Protein AF-E4UBI8-F1 (afdb_monomer_lite)

Organism: Liberibacter solanacearum (strain CLso-ZC1) (NCBI:txid658172)

Sequence (120 aa):
MTARFNYGNTYSEARASFTPFIVSNKHLFVRNLDDAWWRRYIVIPFDKPIANRDATFAQKLETEYALEAKKWFLEGIKAYIRNGRNLDIDVPEVCINAKEEERRGTDTYQAWIDDCCEGW

Foldseek 3Di:
DWDDDPPDPDIDDDDDDDDDDDDDPDDDDDPPDDVVNLVNDWDDDPPDDPPDDDPCVVVCCVPPCVVVVVVVVVVVVVVCVVVVVDPPPDRDPVRVVVSVVSVCVPPPPNVVCVVPPPPD

Radius of gyration: 20.46 Å; chains: 1; bounding box: 40×44×55 Å

pLDDT: mean 83.85, std 10.31, range [39.59, 95.12]

Structure (mmCIF, N/CA/C/O backbone):
data_AF-E4UBI8-F1
#
_entry.id   AF-E4UBI8-F1
#
loop_
_atom_site.group_PDB
_atom_site.id
_atom_site.type_symbol
_atom_site.label_atom_id
_atom_site.label_alt_id
_atom_site.label_comp_id
_atom_site.label_asym_id
_atom_site.label_entity_id
_atom_site.label_seq_id
_atom_site.pdbx_PDB_ins_code
_atom_site.Cartn_x
_atom_site.Cartn_y
_atom_site.Cartn_z
_atom_site.occupancy
_atom_site.B_iso_or_equiv
_atom_site.auth_seq_id
_atom_site.auth_comp_id
_atom_site.auth_asym_id
_atom_site.auth_atom_id
_atom_site.pdbx_PDB_model_num
ATOM 1 N N . MET A 1 1 ? 14.524 13.740 7.085 1.00 70.00 1 MET A N 1
ATOM 2 C CA . MET A 1 1 ? 13.516 14.611 6.455 1.00 70.00 1 MET A CA 1
ATOM 3 C C . MET A 1 1 ? 13.512 15.910 7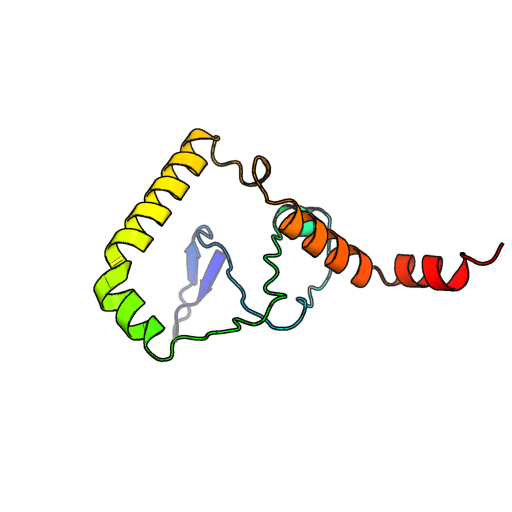.222 1.00 70.00 1 MET A C 1
ATOM 5 O O . MET A 1 1 ? 13.394 15.870 8.442 1.00 70.00 1 MET A O 1
ATOM 9 N N . THR A 1 2 ? 13.691 17.021 6.522 1.00 78.00 2 THR A N 1
ATOM 10 C CA . THR A 1 2 ? 13.714 18.349 7.134 1.00 78.00 2 THR A CA 1
ATOM 11 C C . THR A 1 2 ? 12.373 19.002 6.856 1.00 78.00 2 THR A C 1
ATOM 13 O O . THR A 1 2 ? 11.991 19.157 5.698 1.00 78.00 2 THR A O 1
ATOM 16 N N . ALA A 1 3 ? 11.634 19.330 7.909 1.00 79.12 3 ALA A N 1
ATOM 17 C CA . ALA A 1 3 ? 10.348 20.001 7.804 1.00 79.12 3 ALA A CA 1
ATOM 18 C C . ALA A 1 3 ? 10.454 21.398 8.414 1.00 79.12 3 ALA A C 1
ATOM 20 O O . ALA A 1 3 ? 10.977 21.567 9.518 1.00 79.12 3 ALA A O 1
ATOM 21 N N . ARG A 1 4 ? 9.949 22.401 7.693 1.00 78.12 4 ARG A N 1
ATOM 22 C CA . ARG A 1 4 ? 9.808 23.761 8.215 1.00 78.12 4 ARG A CA 1
ATOM 23 C C . ARG A 1 4 ? 8.470 23.874 8.931 1.00 78.12 4 ARG A C 1
ATOM 25 O O . ARG A 1 4 ? 7.447 23.492 8.367 1.00 78.12 4 ARG A O 1
ATOM 32 N N . PHE A 1 5 ? 8.471 24.414 10.144 1.00 78.56 5 PHE A N 1
ATOM 33 C CA . PHE A 1 5 ? 7.216 24.707 10.829 1.00 78.56 5 PHE A CA 1
ATOM 34 C C . PHE A 1 5 ? 6.456 25.828 10.114 1.00 78.56 5 PHE A C 1
ATOM 36 O O . PHE A 1 5 ? 7.054 26.771 9.585 1.00 78.56 5 PHE A O 1
ATOM 43 N N . ASN A 1 6 ? 5.125 25.736 10.117 1.00 70.94 6 ASN A N 1
ATOM 44 C CA . ASN A 1 6 ? 4.283 26.809 9.600 1.00 70.94 6 ASN A CA 1
ATOM 45 C C . ASN A 1 6 ? 4.602 28.116 10.345 1.00 70.94 6 ASN A C 1
ATOM 47 O O . ASN A 1 6 ? 4.685 28.133 11.569 1.00 70.94 6 ASN A O 1
ATOM 51 N N . TYR A 1 7 ? 4.787 29.199 9.585 1.00 74.06 7 TYR A N 1
ATOM 52 C CA . TYR A 1 7 ? 5.054 30.558 10.082 1.00 74.06 7 TYR A CA 1
ATOM 53 C C . TYR A 1 7 ? 6.339 30.750 10.917 1.00 74.06 7 TYR A C 1
ATOM 55 O O . TYR A 1 7 ? 6.455 31.743 11.629 1.00 74.06 7 TYR A O 1
ATOM 63 N N . GLY A 1 8 ? 7.335 29.863 10.791 1.00 74.88 8 GLY A N 1
ATOM 64 C CA . GLY A 1 8 ? 8.637 30.005 11.455 1.00 74.88 8 GLY A CA 1
ATOM 65 C C . GLY A 1 8 ? 9.846 29.827 10.527 1.00 74.88 8 GLY A C 1
ATOM 66 O O . GLY A 1 8 ? 9.740 29.301 9.416 1.00 74.88 8 GLY A O 1
ATOM 67 N N . ASN A 1 9 ? 11.017 30.239 11.022 1.00 75.94 9 ASN A N 1
ATOM 68 C CA . ASN A 1 9 ? 12.333 29.903 10.449 1.00 75.94 9 ASN A CA 1
ATOM 69 C C . ASN A 1 9 ? 12.984 28.701 11.155 1.00 75.94 9 ASN A C 1
ATOM 71 O O . ASN A 1 9 ? 14.154 28.400 10.934 1.00 75.94 9 ASN A O 1
ATOM 75 N N . THR A 1 10 ? 12.228 28.017 12.011 1.00 79.00 10 THR A N 1
ATOM 76 C CA . THR A 1 10 ? 12.673 26.818 12.715 1.00 79.00 10 THR A CA 1
ATOM 77 C C . THR A 1 10 ? 12.439 25.592 11.842 1.00 79.00 10 THR A C 1
ATOM 79 O O . THR A 1 10 ? 11.341 25.377 11.316 1.00 79.00 10 THR A O 1
ATOM 82 N N . TYR A 1 11 ? 13.479 24.777 11.721 1.00 81.81 11 TYR A N 1
ATOM 83 C CA . TYR A 1 11 ? 13.453 23.508 11.013 1.00 81.81 11 TYR A CA 1
ATOM 84 C C . TYR A 1 11 ? 13.514 22.372 12.028 1.00 81.81 11 TYR A C 1
ATOM 86 O O . TYR A 1 11 ? 14.229 22.457 13.024 1.00 81.81 11 TYR A O 1
ATOM 94 N N . SER A 1 12 ? 12.750 21.317 11.774 1.00 80.56 12 SER A N 1
ATOM 95 C CA . SER A 1 12 ? 12.873 20.054 12.493 1.00 80.56 12 SER A CA 1
ATOM 96 C C . SER A 1 12 ? 13.470 19.010 11.566 1.00 80.56 12 SER A C 1
ATOM 98 O O . SER A 1 12 ? 13.070 18.886 10.405 1.00 80.56 12 SER A O 1
ATOM 100 N N . GLU A 1 13 ? 14.432 18.261 12.087 1.00 83.12 13 GLU A N 1
ATOM 101 C CA . GLU A 1 13 ? 14.963 17.083 11.422 1.00 83.12 13 GLU A CA 1
ATOM 102 C C . GLU A 1 13 ? 14.369 15.842 12.073 1.00 83.12 13 GLU A C 1
ATOM 104 O O . GLU A 1 13 ? 14.513 15.610 13.271 1.00 83.12 13 GLU A O 1
ATOM 109 N N . ALA A 1 14 ? 13.682 15.040 11.267 1.00 82.12 14 ALA A N 1
ATOM 110 C CA . ALA A 1 14 ? 13.106 13.780 11.700 1.00 82.12 14 ALA A CA 1
ATOM 111 C C . ALA A 1 14 ? 13.442 12.673 10.704 1.00 82.12 14 ALA A C 1
ATOM 113 O O . ALA A 1 14 ? 13.514 12.885 9.485 1.00 82.12 14 ALA A O 1
ATOM 114 N N . ARG A 1 15 ? 13.619 11.451 11.209 1.00 82.19 15 ARG A N 1
ATOM 115 C CA . ARG A 1 15 ? 13.654 10.266 10.351 1.00 82.19 15 ARG A CA 1
ATOM 116 C C . ARG A 1 15 ? 12.259 10.070 9.754 1.00 82.19 15 ARG A C 1
ATOM 118 O O . ARG A 1 15 ? 11.278 10.072 10.488 1.00 82.19 15 ARG A O 1
ATOM 125 N N . ALA A 1 16 ? 12.173 9.905 8.434 1.00 76.56 16 ALA A N 1
ATOM 126 C CA . ALA A 1 16 ? 10.902 9.587 7.791 1.00 76.56 16 ALA A CA 1
ATOM 127 C C . ALA A 1 16 ? 10.406 8.224 8.303 1.00 76.56 16 ALA A C 1
ATOM 129 O O . ALA A 1 16 ? 11.144 7.239 8.248 1.00 76.56 16 ALA A O 1
ATOM 130 N N . SER A 1 17 ? 9.184 8.193 8.830 1.00 83.69 17 SER A N 1
ATOM 131 C CA . SER A 1 17 ? 8.570 7.013 9.453 1.00 83.69 17 SER A CA 1
ATOM 132 C C . SER A 1 17 ? 7.196 6.672 8.866 1.00 83.69 17 SER A C 1
ATOM 134 O O . SER A 1 17 ? 6.422 5.955 9.492 1.00 83.69 17 SER A O 1
ATOM 136 N N . PHE A 1 18 ? 6.881 7.182 7.674 1.00 84.44 18 PHE A N 1
ATOM 137 C CA . PHE A 1 18 ? 5.603 6.946 7.005 1.00 84.44 18 PHE A CA 1
ATOM 138 C C . PHE A 1 18 ? 5.758 6.032 5.791 1.00 84.44 18 PHE A C 1
ATOM 140 O O . PHE A 1 18 ? 6.805 6.002 5.143 1.00 84.44 18 PHE A O 1
ATOM 147 N N . THR A 1 19 ? 4.665 5.352 5.459 1.00 87.19 19 THR A N 1
ATOM 148 C CA . THR A 1 19 ? 4.489 4.625 4.202 1.00 87.19 19 THR A CA 1
ATOM 149 C C . THR A 1 19 ? 3.469 5.392 3.361 1.00 87.19 19 THR A C 1
ATOM 151 O O . THR A 1 19 ? 2.328 5.529 3.806 1.00 87.19 19 THR A O 1
ATOM 154 N N . PRO A 1 20 ? 3.841 5.933 2.187 1.00 90.06 20 PRO A N 1
ATOM 155 C CA . PRO A 1 20 ? 2.880 6.566 1.290 1.00 90.06 20 PRO A CA 1
ATOM 156 C C . PRO A 1 20 ? 1.793 5.574 0.862 1.00 90.06 20 PRO A C 1
ATOM 158 O O . PRO A 1 20 ? 2.106 4.473 0.414 1.00 90.06 20 PRO A O 1
ATOM 161 N N . PHE A 1 21 ? 0.528 5.979 0.964 1.00 92.12 21 PHE A N 1
ATOM 162 C CA . PHE A 1 21 ? -0.613 5.242 0.425 1.00 92.12 21 PHE A CA 1
ATOM 163 C C . PHE A 1 21 ? -1.372 6.163 -0.525 1.00 92.12 21 PHE A C 1
ATOM 165 O O . PHE A 1 21 ? -1.881 7.204 -0.108 1.00 92.12 21 PHE A O 1
ATOM 172 N N . ILE A 1 22 ? -1.385 5.815 -1.810 1.00 93.56 22 ILE A N 1
ATOM 173 C CA . ILE A 1 22 ? -1.952 6.650 -2.868 1.00 93.56 22 ILE A CA 1
ATOM 174 C C . ILE A 1 22 ? -3.077 5.868 -3.536 1.00 93.56 22 ILE A C 1
ATOM 176 O O . ILE A 1 22 ? -2.866 4.752 -4.000 1.00 93.56 22 ILE A O 1
ATOM 180 N N . VAL A 1 23 ? -4.264 6.469 -3.589 1.00 94.25 23 VAL A N 1
ATOM 181 C CA . VAL A 1 23 ? -5.431 5.919 -4.284 1.00 94.25 23 VAL A CA 1
ATOM 182 C C . VAL A 1 23 ? -5.667 6.761 -5.527 1.00 94.25 23 VAL A C 1
ATOM 184 O O . VAL A 1 23 ? -5.855 7.974 -5.429 1.00 94.25 23 VAL A O 1
ATOM 187 N N . SER A 1 24 ? -5.624 6.132 -6.696 1.00 91.44 24 SER A N 1
ATOM 188 C CA . SER A 1 24 ? -5.739 6.811 -7.984 1.00 91.44 24 SER A CA 1
ATOM 189 C C . SER A 1 24 ? -6.426 5.907 -9.002 1.00 91.44 24 SER A C 1
ATOM 191 O O . SER A 1 24 ? -6.258 4.693 -8.969 1.00 91.44 24 SER A O 1
ATOM 193 N N . ASN A 1 25 ? -7.156 6.518 -9.937 1.00 90.38 25 ASN A N 1
ATOM 194 C CA . ASN A 1 25 ? -7.718 5.837 -11.110 1.00 90.38 25 ASN A CA 1
ATOM 195 C C . ASN A 1 25 ? -6.733 5.803 -12.294 1.00 90.38 25 ASN A C 1
ATOM 197 O O . ASN A 1 25 ? -7.084 5.347 -13.378 1.00 90.38 25 ASN A O 1
ATOM 201 N N . LYS A 1 26 ? -5.538 6.378 -12.125 1.00 85.62 26 LYS A N 1
ATOM 202 C CA . LYS A 1 26 ? -4.475 6.450 -13.132 1.00 85.62 26 LYS A CA 1
ATOM 203 C C . LYS A 1 26 ? -3.137 6.067 -12.509 1.00 85.62 26 LYS A C 1
ATOM 205 O O . LYS A 1 26 ? -2.917 6.352 -11.329 1.00 85.62 26 LYS A O 1
ATOM 210 N N . HIS A 1 27 ? -2.248 5.522 -13.331 1.00 85.19 27 HIS A N 1
ATOM 211 C CA . HIS A 1 27 ? -0.850 5.265 -12.984 1.00 85.19 27 HIS A CA 1
ATOM 212 C C . HIS A 1 27 ? -0.139 6.521 -12.474 1.00 85.19 27 HIS A C 1
ATOM 214 O O . HIS A 1 27 ? -0.508 7.655 -12.815 1.00 85.19 27 HIS A O 1
ATOM 220 N N . LEU A 1 28 ? 0.875 6.320 -11.633 1.00 86.62 28 LEU A N 1
ATOM 221 C CA . LEU A 1 28 ? 1.627 7.431 -11.064 1.00 86.62 28 LEU A CA 1
ATOM 222 C C . LEU A 1 28 ? 2.671 7.917 -12.059 1.00 86.62 28 LEU A C 1
ATOM 224 O O . LEU A 1 28 ? 3.535 7.170 -12.501 1.00 86.62 28 LEU A O 1
ATOM 228 N N . PHE A 1 29 ? 2.659 9.216 -12.346 1.00 83.56 29 PHE A N 1
ATOM 229 C CA . PHE A 1 29 ? 3.757 9.823 -13.082 1.00 83.56 29 PHE A CA 1
ATOM 230 C C . PHE A 1 29 ? 4.921 10.127 -12.134 1.00 83.56 29 PHE A C 1
ATOM 232 O O . PHE A 1 29 ? 4.857 11.061 -11.328 1.00 83.56 29 PHE A O 1
ATOM 239 N N . VAL A 1 30 ? 5.995 9.350 -12.246 1.00 84.12 30 VAL A N 1
ATOM 240 C CA . VAL A 1 30 ? 7.215 9.501 -11.447 1.00 84.12 30 VAL A CA 1
ATOM 241 C C . VAL A 1 30 ? 8.369 9.855 -12.374 1.00 84.12 30 VAL A C 1
ATOM 243 O O . VAL A 1 30 ? 8.584 9.218 -13.400 1.00 84.12 30 VAL A O 1
ATOM 246 N N . ARG A 1 31 ? 9.126 10.898 -12.023 1.00 79.81 31 ARG A N 1
ATOM 247 C CA . ARG A 1 31 ? 10.316 11.295 -12.787 1.00 79.81 31 ARG A CA 1
ATOM 248 C C . ARG A 1 31 ? 11.508 10.458 -12.336 1.00 79.81 31 ARG A C 1
ATOM 250 O O . ARG A 1 31 ? 11.681 10.280 -11.135 1.00 79.81 31 ARG A O 1
ATOM 257 N N . ASN A 1 32 ? 12.355 10.051 -13.283 1.00 81.50 32 ASN A N 1
ATOM 258 C CA . ASN A 1 32 ? 13.583 9.284 -13.033 1.00 81.50 32 ASN A CA 1
ATOM 259 C C . ASN A 1 32 ? 13.315 7.961 -12.299 1.00 81.50 32 ASN A C 1
ATOM 261 O O . ASN A 1 32 ? 13.814 7.735 -11.199 1.00 81.50 32 ASN A O 1
ATOM 265 N N . LEU A 1 33 ? 12.492 7.108 -12.906 1.00 85.44 33 LEU A N 1
ATOM 266 C CA . LEU A 1 33 ? 12.252 5.757 -12.412 1.00 85.44 33 LEU A CA 1
ATOM 267 C C . LEU A 1 33 ? 13.542 4.934 -12.473 1.00 85.44 33 LEU A C 1
ATOM 269 O O . LEU A 1 33 ? 14.176 4.843 -13.521 1.00 85.44 33 LEU A O 1
ATOM 273 N N . ASP A 1 34 ? 13.909 4.327 -11.350 1.00 88.19 34 ASP A N 1
ATOM 274 C CA . ASP A 1 34 ? 15.043 3.417 -11.222 1.00 88.19 34 ASP A CA 1
ATOM 275 C C . ASP A 1 34 ? 14.605 2.100 -10.559 1.00 88.19 34 ASP A C 1
ATOM 277 O O . ASP A 1 34 ? 13.482 1.958 -10.063 1.00 88.19 34 ASP A O 1
ATOM 281 N N . ASP A 1 35 ? 15.491 1.105 -10.526 1.00 88.44 35 ASP A N 1
ATOM 282 C CA . ASP A 1 35 ? 15.194 -0.167 -9.855 1.00 88.44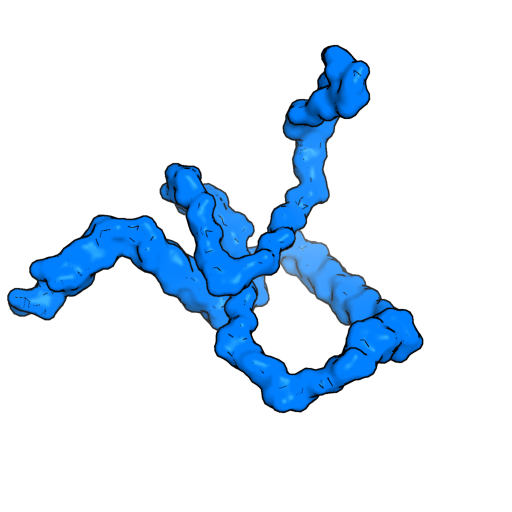 35 ASP A CA 1
ATOM 283 C C . ASP A 1 35 ? 14.916 0.021 -8.354 1.00 88.44 35 ASP A C 1
ATOM 285 O O . ASP A 1 35 ? 14.167 -0.745 -7.743 1.00 88.44 35 ASP A O 1
ATOM 289 N N . ALA A 1 36 ? 15.493 1.056 -7.735 1.00 88.94 36 ALA A N 1
ATOM 290 C CA . ALA A 1 36 ? 15.281 1.351 -6.325 1.00 88.94 36 ALA A CA 1
ATOM 291 C C . ALA A 1 36 ? 13.842 1.813 -6.034 1.00 88.94 36 ALA A C 1
ATOM 293 O O . ALA A 1 36 ? 13.326 1.499 -4.955 1.00 88.94 36 ALA A O 1
ATOM 294 N N . TRP A 1 37 ? 13.205 2.514 -6.976 1.00 89.94 37 TRP A N 1
ATOM 295 C CA . TRP A 1 37 ? 11.785 2.846 -6.965 1.00 89.94 37 TRP A CA 1
ATOM 296 C C . TRP A 1 37 ? 10.927 1.590 -7.118 1.00 89.94 37 TRP A C 1
ATOM 298 O O . TRP A 1 37 ? 10.103 1.301 -6.246 1.00 89.94 37 TRP A O 1
ATOM 308 N N . TRP A 1 38 ? 11.169 0.795 -8.165 1.00 89.69 38 TRP A N 1
ATOM 309 C CA . TRP A 1 38 ? 10.372 -0.402 -8.472 1.00 89.69 38 TRP A CA 1
ATOM 310 C C . TRP A 1 38 ? 10.403 -1.463 -7.370 1.00 89.69 38 TRP A C 1
ATOM 312 O O . TRP A 1 38 ? 9.425 -2.181 -7.170 1.00 89.69 38 TRP A O 1
ATOM 322 N N . ARG A 1 39 ? 11.493 -1.531 -6.599 1.00 88.00 39 ARG A N 1
ATOM 323 C CA . ARG A 1 39 ? 11.597 -2.405 -5.421 1.00 88.00 39 ARG A CA 1
ATOM 324 C C . ARG A 1 39 ? 10.666 -2.033 -4.266 1.00 88.00 39 ARG A C 1
ATOM 326 O O . ARG A 1 39 ? 10.438 -2.865 -3.401 1.00 88.00 39 ARG A O 1
ATOM 333 N N . ARG A 1 40 ? 10.190 -0.788 -4.187 1.00 87.69 40 ARG A N 1
ATOM 334 C CA . ARG A 1 40 ? 9.353 -0.294 -3.071 1.00 87.69 40 ARG A CA 1
ATOM 335 C C . ARG A 1 40 ? 7.921 -0.001 -3.496 1.00 87.69 40 ARG A C 1
ATOM 337 O O . ARG A 1 40 ? 7.083 0.297 -2.648 1.00 87.69 40 ARG A O 1
ATOM 344 N N . TYR A 1 41 ? 7.664 -0.031 -4.797 1.00 90.69 41 TYR A N 1
ATOM 345 C CA . TYR A 1 41 ? 6.375 0.286 -5.373 1.00 90.69 41 TYR A CA 1
ATOM 346 C C . TYR A 1 41 ? 5.503 -0.971 -5.443 1.00 90.69 41 TYR A C 1
ATOM 348 O O . TYR A 1 41 ? 5.873 -1.957 -6.076 1.00 90.69 41 TYR A O 1
ATOM 356 N N . ILE A 1 42 ? 4.352 -0.936 -4.769 1.00 91.31 42 ILE A N 1
ATOM 357 C CA . ILE A 1 42 ? 3.355 -2.011 -4.772 1.00 91.31 42 ILE A CA 1
ATOM 358 C C . ILE A 1 42 ? 2.084 -1.461 -5.414 1.00 91.31 42 ILE A C 1
ATOM 360 O O . ILE A 1 42 ? 1.547 -0.451 -4.955 1.00 91.31 42 ILE A O 1
ATOM 364 N N . VAL A 1 43 ? 1.593 -2.151 -6.441 1.00 93.12 43 VAL A N 1
ATOM 365 C CA . VAL A 1 43 ? 0.329 -1.835 -7.113 1.00 93.12 43 VAL A CA 1
ATOM 366 C C . VAL A 1 43 ? -0.735 -2.808 -6.626 1.00 93.12 43 VAL A C 1
ATOM 368 O O . VAL A 1 43 ? -0.551 -4.017 -6.716 1.00 93.12 43 VAL A O 1
ATOM 371 N N . ILE A 1 44 ? -1.845 -2.288 -6.100 1.00 93.62 44 ILE A N 1
ATOM 372 C CA . ILE A 1 44 ? -3.012 -3.091 -5.716 1.00 93.62 44 ILE A CA 1
ATOM 373 C C . ILE A 1 44 ? -4.135 -2.744 -6.697 1.00 93.62 44 ILE A C 1
ATOM 375 O O . ILE A 1 44 ? -4.761 -1.692 -6.538 1.00 93.62 44 ILE A O 1
ATOM 379 N N . PRO A 1 45 ? -4.371 -3.568 -7.732 1.00 93.75 45 PRO A N 1
ATOM 380 C CA . PRO A 1 45 ? -5.377 -3.260 -8.736 1.00 93.75 45 PRO A CA 1
ATOM 381 C C . PRO A 1 45 ? -6.791 -3.464 -8.178 1.00 93.75 45 PRO A C 1
ATOM 383 O O . PRO A 1 45 ? -7.112 -4.499 -7.596 1.00 93.75 45 PRO A O 1
ATOM 386 N N . PHE A 1 46 ? -7.648 -2.467 -8.395 1.00 92.38 46 PHE A N 1
ATOM 387 C CA . PHE A 1 46 ? -9.095 -2.541 -8.184 1.00 92.38 46 PHE A CA 1
ATOM 388 C C . PHE A 1 46 ? -9.790 -2.442 -9.548 1.00 92.38 46 PHE A C 1
ATOM 390 O O . PHE A 1 46 ? -10.394 -1.429 -9.890 1.00 92.38 46 PHE A O 1
ATOM 397 N N . ASP A 1 47 ? -9.640 -3.491 -10.354 1.00 88.50 47 ASP A N 1
ATOM 398 C CA . ASP A 1 47 ? -10.076 -3.580 -11.755 1.00 88.50 47 ASP A CA 1
ATOM 399 C C . ASP A 1 47 ? -11.553 -3.982 -11.924 1.00 88.50 47 ASP A C 1
ATOM 401 O O . ASP A 1 47 ? -12.137 -3.812 -12.996 1.00 88.50 47 ASP A O 1
ATOM 405 N N . LYS A 1 48 ? -12.184 -4.496 -10.862 1.00 87.88 48 LYS A N 1
ATOM 406 C CA . LYS A 1 48 ? -13.575 -4.961 -10.885 1.00 87.88 48 LYS A CA 1
ATOM 407 C C . LYS A 1 48 ? -14.516 -3.997 -10.166 1.00 87.88 48 LYS A C 1
ATOM 409 O O . LYS A 1 48 ? -14.290 -3.679 -8.995 1.00 87.88 48 LYS A O 1
ATOM 414 N N . PRO A 1 49 ? -15.626 -3.583 -10.806 1.00 86.44 49 PRO A N 1
ATOM 415 C CA . PRO A 1 49 ? -16.656 -2.823 -10.121 1.00 86.44 49 PRO A CA 1
ATOM 416 C C . PRO A 1 49 ? -17.340 -3.687 -9.057 1.00 86.44 49 PRO A C 1
ATOM 418 O O . PRO A 1 49 ? -17.574 -4.884 -9.239 1.00 86.44 49 PRO A O 1
ATOM 421 N N . ILE A 1 50 ? -17.721 -3.059 -7.946 1.00 88.12 50 ILE A N 1
ATOM 422 C CA . ILE A 1 50 ? -18.519 -3.711 -6.907 1.00 88.12 50 ILE A CA 1
ATOM 423 C C . ILE A 1 50 ? -19.964 -3.798 -7.412 1.00 88.12 50 ILE A C 1
ATOM 425 O O . ILE A 1 50 ? -20.684 -2.801 -7.397 1.00 88.12 50 ILE A O 1
ATOM 429 N N . ALA A 1 51 ? -20.377 -4.985 -7.863 1.00 86.75 51 ALA A N 1
ATOM 430 C CA . ALA A 1 51 ? -21.679 -5.207 -8.502 1.00 86.75 51 ALA A CA 1
ATOM 431 C C . ALA A 1 51 ? -22.881 -4.860 -7.599 1.00 86.75 51 ALA A C 1
ATOM 433 O O . ALA A 1 51 ? -23.859 -4.293 -8.075 1.00 86.75 51 ALA A O 1
ATOM 434 N N . ASN A 1 52 ? -22.791 -5.146 -6.295 1.00 87.94 52 ASN A N 1
ATOM 435 C CA . ASN A 1 52 ? -23.853 -4.903 -5.312 1.00 87.94 52 ASN A CA 1
ATOM 436 C C . ASN A 1 52 ? -23.344 -3.982 -4.202 1.00 87.94 52 ASN A C 1
ATOM 438 O O . ASN A 1 52 ? -23.056 -4.417 -3.086 1.00 87.94 52 ASN A O 1
ATOM 442 N N . ARG A 1 53 ? -23.155 -2.704 -4.530 1.00 87.69 53 ARG A N 1
ATOM 443 C CA . ARG A 1 53 ? -22.637 -1.725 -3.575 1.00 87.69 53 ARG A CA 1
ATOM 444 C C . ARG A 1 53 ? -23.690 -1.409 -2.509 1.00 87.69 53 ARG A C 1
ATOM 446 O O . ARG A 1 53 ? -24.703 -0.779 -2.795 1.00 87.69 53 ARG A O 1
ATOM 453 N N . ASP A 1 54 ? -23.420 -1.812 -1.272 1.00 90.00 54 ASP A N 1
ATOM 454 C CA . ASP A 1 54 ? -24.243 -1.459 -0.116 1.00 90.00 54 ASP A CA 1
ATOM 455 C C . ASP A 1 54 ? -24.047 0.027 0.237 1.00 90.00 54 ASP A C 1
ATOM 457 O O . ASP A 1 54 ? -22.959 0.455 0.631 1.00 90.00 54 ASP A O 1
ATOM 461 N N . ALA A 1 55 ? -25.109 0.825 0.093 1.00 92.56 55 ALA A N 1
ATOM 462 C CA . ALA A 1 55 ? -25.100 2.257 0.400 1.00 92.56 55 ALA A CA 1
ATOM 463 C C . ALA A 1 55 ? -24.842 2.549 1.892 1.00 92.56 55 ALA A C 1
ATOM 465 O O . ALA A 1 55 ? -24.345 3.620 2.233 1.00 92.56 55 ALA A O 1
ATOM 466 N N . THR A 1 56 ? -25.140 1.588 2.771 1.00 93.56 56 THR A N 1
ATOM 467 C CA . THR A 1 56 ? -24.947 1.679 4.227 1.00 93.56 56 THR A CA 1
ATOM 468 C C . THR A 1 56 ? -23.602 1.130 4.696 1.00 93.56 56 THR A C 1
ATOM 470 O O . THR A 1 56 ? -23.295 1.201 5.884 1.00 93.56 56 THR A O 1
ATOM 473 N N . PHE A 1 57 ? -22.762 0.628 3.782 1.00 90.19 57 PHE A N 1
ATOM 474 C CA . PHE A 1 57 ? -21.505 -0.033 4.137 1.00 90.19 57 PHE A CA 1
ATOM 475 C C . PHE A 1 57 ? -20.582 0.841 4.988 1.00 90.19 57 PHE A C 1
ATOM 477 O O . PHE A 1 57 ? -19.977 0.337 5.924 1.00 90.19 57 PHE A O 1
ATOM 484 N N . ALA A 1 58 ? -20.502 2.147 4.712 1.00 88.75 58 ALA A N 1
ATOM 485 C CA . ALA A 1 58 ? -19.683 3.062 5.508 1.00 88.75 58 ALA A CA 1
ATOM 486 C C . ALA A 1 58 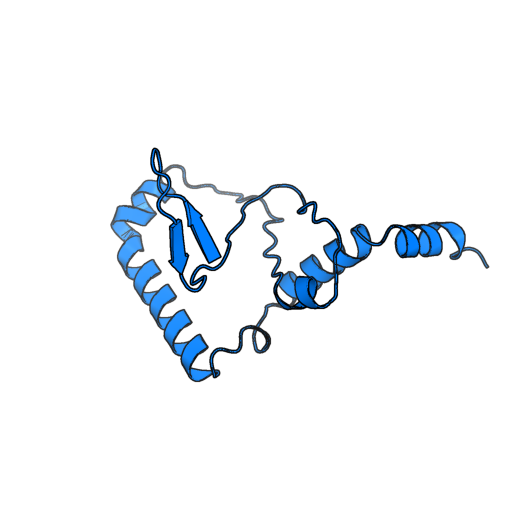? -20.119 3.086 6.985 1.00 88.75 58 ALA A C 1
ATOM 488 O O . ALA A 1 58 ? -19.288 2.960 7.878 1.00 88.75 58 ALA A O 1
ATOM 489 N N . GLN A 1 59 ? -21.428 3.148 7.239 1.00 93.12 59 GLN A N 1
ATOM 490 C CA . GLN A 1 59 ? -21.977 3.115 8.593 1.00 93.12 59 GLN A CA 1
ATOM 491 C C . GLN A 1 59 ? -21.752 1.752 9.260 1.00 93.12 59 GLN A C 1
ATOM 493 O O . GLN A 1 59 ? -21.344 1.689 10.421 1.00 93.12 59 GLN A O 1
ATOM 498 N N . LYS A 1 60 ? -21.974 0.652 8.529 1.00 92.00 60 LYS A N 1
ATOM 499 C CA . LYS A 1 60 ? -21.713 -0.708 9.030 1.00 92.00 60 LYS A CA 1
ATOM 500 C C . LYS A 1 60 ? -20.236 -0.926 9.345 1.00 92.00 60 LYS A C 1
ATOM 502 O O . LYS A 1 60 ? -19.903 -1.575 10.329 1.00 92.00 60 LYS A O 1
ATOM 507 N N . LEU A 1 61 ? -19.336 -0.354 8.547 1.00 88.56 61 LEU A N 1
ATOM 508 C CA . LEU A 1 61 ? -17.898 -0.448 8.776 1.00 88.56 61 LEU A CA 1
ATOM 509 C C . LEU A 1 61 ? -17.504 0.163 10.125 1.00 88.56 61 LEU A C 1
ATOM 511 O O . LEU A 1 61 ? -16.657 -0.392 10.817 1.00 88.56 61 LEU A O 1
ATOM 515 N N . GLU A 1 62 ? -18.136 1.269 10.515 1.00 89.50 62 GLU A N 1
ATOM 516 C CA . GLU A 1 62 ? -17.871 1.948 11.787 1.00 89.50 62 GLU A CA 1
ATOM 517 C C . GLU A 1 62 ? -18.539 1.271 12.988 1.00 89.50 62 GLU A C 1
ATOM 519 O O . GLU A 1 62 ? -17.963 1.236 14.076 1.00 89.50 62 GLU A O 1
ATOM 524 N N . THR A 1 63 ? -19.746 0.740 12.799 1.00 91.50 63 THR A N 1
ATOM 525 C CA . THR A 1 63 ? -20.596 0.255 13.898 1.00 91.50 63 THR A CA 1
ATOM 526 C C . THR A 1 63 ? -20.498 -1.249 14.126 1.00 91.50 63 THR A C 1
ATOM 528 O O . THR A 1 63 ? -20.474 -1.689 15.273 1.00 91.50 63 THR A O 1
ATOM 531 N N . GLU A 1 64 ? -20.413 -2.029 13.052 1.00 91.81 64 GLU A N 1
ATOM 532 C CA . GLU A 1 64 ? -20.503 -3.491 13.083 1.00 91.81 64 GLU A CA 1
ATOM 533 C C . GLU A 1 64 ? -19.157 -4.164 12.828 1.00 91.81 64 GLU A C 1
ATOM 535 O O . GLU A 1 64 ? -18.871 -5.172 13.458 1.00 91.81 64 GLU A O 1
ATOM 540 N N . TYR A 1 65 ? -18.335 -3.620 11.923 1.00 91.88 65 TYR A N 1
ATOM 541 C CA . TYR A 1 65 ? -17.109 -4.291 11.464 1.00 91.88 65 TYR A CA 1
ATOM 542 C C . TYR A 1 65 ? -15.812 -3.661 11.971 1.00 91.88 65 TYR A C 1
ATOM 544 O O . TYR A 1 65 ? -14.726 -4.178 11.697 1.00 91.88 65 TYR A O 1
ATOM 552 N N . ALA A 1 66 ? -15.877 -2.538 12.690 1.00 91.62 66 ALA A N 1
ATOM 553 C CA . ALA A 1 66 ? -14.683 -1.798 13.088 1.00 91.62 66 ALA A CA 1
ATOM 554 C C . ALA A 1 66 ? -13.748 -2.641 13.966 1.00 91.62 66 ALA A C 1
ATOM 556 O O . ALA A 1 66 ? -12.523 -2.524 13.870 1.00 91.62 66 ALA A O 1
ATOM 557 N N . LEU A 1 67 ? -14.307 -3.489 14.833 1.00 92.19 67 LEU A N 1
ATOM 558 C CA . LEU A 1 67 ? -13.525 -4.352 15.712 1.00 92.19 67 LEU A CA 1
ATOM 559 C C . LEU A 1 67 ? -12.883 -5.508 14.933 1.00 92.19 67 LEU A C 1
ATOM 561 O O . LEU A 1 67 ? -11.712 -5.822 15.138 1.00 92.19 67 LEU A O 1
ATOM 565 N N . GLU A 1 68 ? -13.630 -6.117 14.025 1.00 92.69 68 GLU A N 1
ATOM 566 C CA . GLU A 1 68 ? -13.243 -7.240 13.176 1.00 92.69 68 GLU A CA 1
ATOM 567 C C . GLU A 1 68 ? -12.139 -6.813 12.209 1.00 92.69 68 GLU A C 1
ATOM 569 O O . GLU A 1 68 ? -11.105 -7.476 12.127 1.00 92.69 68 GLU A O 1
ATOM 574 N N . ALA A 1 69 ? -12.301 -5.657 11.561 1.00 91.00 69 ALA A N 1
ATOM 575 C CA . ALA A 1 69 ? -11.292 -5.063 10.692 1.00 91.00 69 ALA A CA 1
ATOM 576 C C . ALA A 1 69 ? -9.986 -4.789 11.454 1.00 91.00 69 ALA A C 1
ATOM 578 O O . ALA A 1 69 ? -8.901 -5.117 10.971 1.00 91.00 69 ALA A O 1
ATOM 579 N N . LYS A 1 70 ? -10.072 -4.259 12.685 1.00 91.69 70 LYS A N 1
ATOM 580 C CA . LYS A 1 70 ? -8.897 -4.051 13.551 1.00 91.69 70 LYS A CA 1
ATOM 581 C C . LYS A 1 70 ? -8.221 -5.366 13.931 1.00 91.69 70 LYS A C 1
ATOM 583 O O . LYS A 1 70 ? -6.997 -5.446 13.879 1.00 91.69 70 LYS A O 1
ATOM 588 N N . LYS A 1 71 ? -8.988 -6.396 14.303 1.00 95.12 71 LYS A N 1
ATOM 589 C CA . LYS A 1 71 ? -8.446 -7.730 14.617 1.00 95.12 71 LYS A CA 1
ATOM 590 C C . LYS A 1 71 ? -7.709 -8.311 13.415 1.00 95.12 71 LYS A C 1
ATOM 592 O O . LYS A 1 71 ? -6.565 -8.725 13.555 1.00 95.12 71 LYS A O 1
ATOM 597 N N . TRP A 1 72 ? -8.333 -8.275 12.240 1.00 93.69 72 TRP A N 1
ATOM 598 C CA . TRP A 1 72 ? -7.724 -8.748 11.001 1.00 93.69 72 TRP A CA 1
ATOM 599 C C . TRP A 1 72 ? -6.422 -8.001 10.681 1.00 93.69 72 TRP A C 1
ATOM 601 O O . TRP A 1 72 ? -5.398 -8.625 10.406 1.00 93.69 72 TRP A O 1
ATOM 611 N N . PHE A 1 73 ? -6.418 -6.673 10.826 1.00 92.75 73 PHE A N 1
ATOM 612 C CA . PHE A 1 73 ? -5.218 -5.857 10.638 1.00 92.75 73 PHE A CA 1
ATOM 613 C C . PHE A 1 73 ? -4.088 -6.227 11.616 1.00 92.75 73 PHE A C 1
ATOM 615 O O . PHE A 1 73 ? -2.929 -6.343 11.217 1.00 92.75 73 PHE A O 1
ATOM 622 N N . LEU A 1 74 ? -4.413 -6.464 12.892 1.00 94.62 74 LEU A N 1
ATOM 623 C CA . LEU A 1 74 ? -3.439 -6.896 13.900 1.00 94.62 74 LEU A CA 1
ATOM 624 C C . LEU A 1 74 ? -2.850 -8.276 13.593 1.00 94.62 74 LEU A C 1
ATOM 626 O O . LEU A 1 74 ? -1.650 -8.475 13.789 1.00 94.62 74 LEU A O 1
ATOM 630 N N . GLU A 1 75 ? -3.654 -9.217 13.098 1.00 93.88 75 GLU A N 1
ATOM 631 C CA . GLU A 1 75 ? -3.146 -10.518 12.646 1.00 93.88 75 GLU A CA 1
ATOM 632 C C . GLU A 1 75 ? -2.184 -10.367 11.462 1.00 93.88 75 GLU A C 1
ATOM 634 O O . GLU A 1 75 ? -1.114 -10.981 11.459 1.00 93.88 75 GLU A O 1
ATOM 639 N N . GLY A 1 76 ? -2.491 -9.471 10.519 1.00 89.19 76 GLY A N 1
ATOM 640 C CA . GLY A 1 76 ? -1.577 -9.106 9.435 1.00 89.19 76 GLY A CA 1
ATOM 641 C C . GLY A 1 76 ? -0.237 -8.564 9.946 1.00 89.19 76 GLY A C 1
ATOM 642 O O . GLY A 1 76 ? 0.822 -9.013 9.509 1.00 89.19 76 GLY A O 1
ATOM 643 N N . ILE A 1 77 ? -0.256 -7.664 10.938 1.00 90.50 77 ILE A N 1
ATOM 644 C CA . ILE A 1 77 ? 0.973 -7.141 11.563 1.00 90.50 77 ILE A CA 1
ATOM 645 C C . ILE A 1 77 ? 1.794 -8.265 12.203 1.00 90.50 77 ILE A C 1
ATOM 647 O O . ILE A 1 77 ? 3.013 -8.316 12.027 1.00 90.50 77 ILE A O 1
ATOM 651 N N . LYS A 1 78 ? 1.153 -9.172 12.950 1.00 91.62 78 LYS A N 1
ATOM 652 C CA . LYS A 1 78 ? 1.848 -10.305 13.581 1.00 91.62 78 LYS A CA 1
ATOM 653 C C . LYS A 1 78 ? 2.520 -11.190 12.536 1.00 91.62 78 LYS A C 1
ATOM 655 O O . LYS A 1 78 ? 3.678 -11.562 12.721 1.00 91.62 78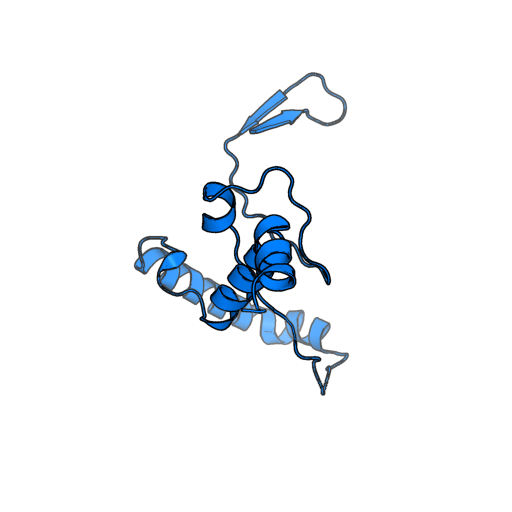 LYS A O 1
ATOM 660 N N . ALA A 1 79 ? 1.819 -11.499 11.444 1.00 88.50 79 ALA A N 1
ATOM 661 C CA . ALA A 1 79 ? 2.368 -12.274 10.336 1.00 88.50 79 ALA A CA 1
ATOM 662 C C . ALA A 1 79 ? 3.574 -11.566 9.701 1.00 88.50 79 ALA A C 1
ATOM 664 O O . ALA A 1 79 ? 4.639 -12.167 9.577 1.00 88.50 79 ALA A O 1
ATOM 665 N N . TYR A 1 80 ? 3.451 -10.269 9.414 1.00 86.44 80 TYR A N 1
ATOM 666 C CA . TYR A 1 80 ? 4.531 -9.459 8.852 1.00 86.44 80 TYR A CA 1
ATOM 667 C C . TYR A 1 80 ? 5.787 -9.433 9.736 1.00 86.44 80 TYR A C 1
ATOM 669 O O . TYR A 1 80 ? 6.908 -9.615 9.255 1.00 86.44 80 TYR A O 1
ATOM 677 N N . ILE A 1 81 ? 5.617 -9.241 11.049 1.00 89.56 81 ILE A N 1
ATOM 678 C CA . ILE A 1 81 ? 6.733 -9.253 12.006 1.00 89.56 81 ILE A CA 1
ATOM 679 C C . ILE A 1 81 ? 7.382 -10.639 12.060 1.00 89.56 81 ILE A C 1
ATOM 681 O O . ILE A 1 81 ? 8.611 -10.731 12.045 1.00 89.56 81 ILE A O 1
ATOM 685 N N . ARG A 1 82 ? 6.575 -11.707 12.107 1.00 89.56 82 ARG A N 1
ATOM 686 C CA . ARG A 1 82 ? 7.054 -13.096 12.147 1.00 89.56 82 ARG A CA 1
ATOM 687 C C . ARG A 1 82 ? 7.865 -13.460 10.903 1.00 89.56 82 ARG A C 1
ATOM 689 O O . ARG A 1 82 ? 8.874 -14.142 11.036 1.00 89.56 82 ARG A O 1
ATOM 696 N N . ASN A 1 83 ? 7.491 -12.935 9.739 1.00 85.31 83 ASN A N 1
ATOM 697 C CA . ASN A 1 83 ? 8.203 -13.134 8.472 1.00 85.31 83 ASN A CA 1
ATOM 698 C C . ASN A 1 83 ? 9.430 -12.203 8.323 1.00 85.31 83 ASN A C 1
ATOM 700 O O . ASN A 1 83 ? 9.924 -11.971 7.223 1.00 85.31 83 ASN A O 1
ATOM 704 N N . GLY A 1 84 ? 9.935 -11.635 9.426 1.00 84.88 84 GLY A N 1
ATOM 705 C CA . GLY A 1 84 ? 11.162 -10.835 9.434 1.00 84.88 84 GLY A CA 1
ATOM 706 C C . GLY A 1 84 ? 10.998 -9.405 8.920 1.00 84.88 84 GLY A C 1
ATOM 707 O O . GLY A 1 84 ? 12.001 -8.755 8.640 1.00 84.88 84 GLY A O 1
ATOM 708 N N . ARG A 1 85 ? 9.762 -8.887 8.837 1.00 81.56 85 ARG A N 1
ATOM 709 C CA . ARG A 1 85 ? 9.440 -7.577 8.236 1.00 81.56 85 ARG A CA 1
ATOM 710 C C . ARG A 1 85 ? 9.800 -7.499 6.750 1.00 81.56 85 ARG A C 1
ATOM 712 O O . ARG A 1 85 ? 10.180 -6.438 6.259 1.00 81.56 85 ARG A O 1
ATOM 719 N N . ASN A 1 86 ? 9.708 -8.624 6.050 1.00 76.44 86 ASN A N 1
ATOM 720 C CA . ASN A 1 86 ? 9.942 -8.674 4.619 1.00 76.44 86 ASN A CA 1
ATOM 721 C C . ASN A 1 86 ? 8.603 -8.672 3.872 1.00 76.44 86 ASN A C 1
ATOM 723 O O . ASN A 1 86 ? 7.855 -9.645 3.938 1.00 76.44 86 ASN A O 1
ATOM 727 N N . LEU A 1 87 ? 8.298 -7.563 3.193 1.00 67.56 87 LEU A N 1
ATOM 728 C CA . LEU A 1 87 ? 7.085 -7.428 2.380 1.00 67.56 87 LEU A CA 1
ATOM 729 C C . LEU A 1 87 ? 7.162 -8.238 1.078 1.00 67.56 87 LEU A C 1
ATOM 731 O O . LEU A 1 87 ? 6.117 -8.540 0.516 1.00 67.56 87 LEU A O 1
ATOM 735 N N . ASP A 1 88 ? 8.362 -8.620 0.631 1.00 68.00 88 ASP A N 1
ATOM 736 C CA . ASP A 1 88 ? 8.575 -9.261 -0.672 1.00 68.00 88 ASP A CA 1
ATOM 737 C C . ASP A 1 88 ? 8.237 -10.763 -0.674 1.00 68.00 88 ASP A C 1
ATOM 739 O O . ASP A 1 88 ? 8.169 -11.371 -1.737 1.00 68.00 88 ASP A O 1
ATOM 743 N N . ILE A 1 89 ? 8.035 -11.382 0.497 1.00 61.75 89 ILE A N 1
ATOM 744 C CA . ILE A 1 89 ? 7.874 -12.845 0.614 1.00 61.75 89 ILE A CA 1
ATOM 745 C C . ILE A 1 89 ? 6.466 -13.312 0.212 1.00 61.75 89 ILE A C 1
ATOM 747 O O . ILE A 1 89 ? 6.325 -14.435 -0.257 1.00 61.75 89 ILE A O 1
ATOM 751 N N . ASP A 1 90 ? 5.445 -12.455 0.327 1.00 75.50 90 ASP A N 1
ATOM 752 C CA . ASP A 1 90 ? 4.035 -12.860 0.197 1.00 75.50 90 ASP A CA 1
ATOM 753 C C . ASP A 1 90 ? 3.189 -11.876 -0.645 1.00 75.50 90 ASP A C 1
ATOM 755 O O . ASP A 1 90 ? 1.991 -11.704 -0.402 1.00 75.50 90 ASP A O 1
ATOM 759 N N . VAL A 1 91 ? 3.785 -11.180 -1.623 1.00 86.50 91 VAL A N 1
ATOM 760 C CA . VAL A 1 91 ? 3.019 -10.272 -2.500 1.00 86.50 91 VAL A CA 1
ATOM 761 C C . VAL A 1 91 ? 2.128 -11.093 -3.444 1.00 86.50 91 VAL A C 1
ATOM 763 O O . VAL A 1 91 ? 2.646 -11.946 -4.163 1.00 86.50 91 VAL A O 1
ATOM 766 N N . PRO A 1 92 ? 0.803 -10.844 -3.503 1.00 91.12 92 PRO A N 1
ATOM 767 C CA . PRO A 1 92 ? -0.075 -11.560 -4.423 1.00 91.12 92 PRO A CA 1
ATOM 768 C C . PRO A 1 92 ? 0.330 -11.378 -5.890 1.00 91.12 92 PRO A C 1
ATOM 770 O O . PRO A 1 92 ? 0.631 -10.266 -6.322 1.00 91.12 92 PRO A O 1
ATOM 773 N N . GLU A 1 93 ? 0.226 -12.451 -6.675 1.00 93.12 93 GLU A N 1
ATOM 774 C CA . GLU A 1 93 ? 0.574 -12.484 -8.106 1.00 93.12 93 GLU A CA 1
ATOM 775 C C . GLU A 1 93 ? -0.111 -11.371 -8.918 1.00 93.12 93 GLU A C 1
ATOM 777 O O . GLU A 1 93 ? 0.498 -10.736 -9.773 1.00 93.12 93 GLU A O 1
ATOM 782 N N . VAL A 1 94 ? -1.373 -11.063 -8.602 1.00 94.19 94 VAL A N 1
ATOM 783 C CA . VAL A 1 94 ? -2.125 -9.975 -9.251 1.00 94.19 94 VAL A CA 1
ATOM 784 C C . VAL A 1 94 ? -1.472 -8.601 -9.043 1.00 94.19 94 VAL A C 1
ATOM 786 O O . VAL A 1 94 ? -1.483 -7.770 -9.947 1.00 94.19 94 VAL A O 1
ATOM 789 N N . CYS A 1 95 ? -0.851 -8.369 -7.883 1.00 93.88 95 CYS A N 1
ATOM 790 C CA . CYS A 1 95 ? -0.131 -7.134 -7.581 1.00 93.88 95 CYS A CA 1
ATOM 791 C C . CYS A 1 95 ? 1.228 -7.087 -8.295 1.00 93.88 95 CYS A C 1
ATOM 793 O O . CYS A 1 95 ? 1.650 -6.023 -8.748 1.00 93.88 95 CYS A O 1
ATOM 795 N N . ILE A 1 96 ? 1.907 -8.235 -8.408 1.00 92.81 96 ILE A N 1
ATOM 796 C CA . ILE A 1 96 ? 3.163 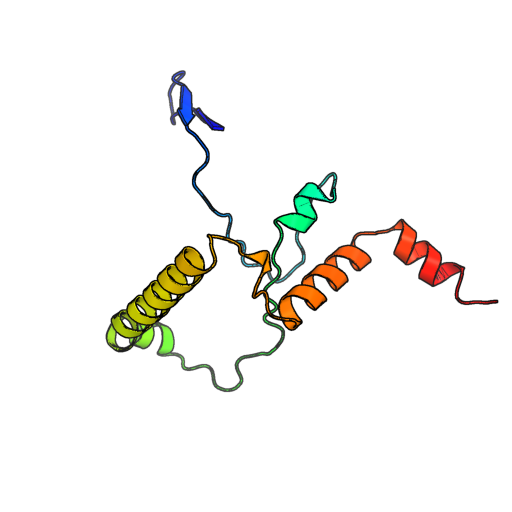-8.364 -9.163 1.00 92.81 96 ILE A CA 1
ATOM 797 C C . ILE A 1 96 ? 2.904 -8.037 -10.634 1.00 92.81 96 ILE A C 1
ATOM 799 O O . ILE A 1 96 ? 3.555 -7.154 -11.187 1.00 92.81 96 ILE A O 1
ATOM 803 N N . ASN A 1 97 ? 1.895 -8.668 -11.232 1.00 93.38 97 ASN A N 1
ATOM 804 C CA . ASN A 1 97 ? 1.536 -8.457 -12.631 1.00 93.38 97 ASN A CA 1
ATOM 805 C C . ASN A 1 97 ? 1.124 -7.011 -12.921 1.00 93.38 97 ASN A C 1
ATOM 807 O O . ASN A 1 97 ? 1.596 -6.440 -13.900 1.00 93.38 97 ASN A O 1
ATOM 811 N N . ALA A 1 98 ? 0.325 -6.391 -12.046 1.00 93.12 98 ALA A N 1
ATOM 812 C CA . ALA A 1 98 ? -0.065 -4.989 -12.200 1.00 93.12 98 ALA A CA 1
ATOM 813 C C . ALA A 1 98 ? 1.141 -4.033 -12.146 1.00 93.12 98 ALA A C 1
ATOM 815 O O . ALA A 1 98 ? 1.214 -3.071 -12.909 1.00 93.12 98 ALA A O 1
ATOM 816 N N . LYS A 1 99 ? 2.124 -4.312 -11.280 1.00 92.19 99 LYS A N 1
ATOM 817 C CA . LYS A 1 99 ? 3.376 -3.545 -11.228 1.00 92.19 99 LYS A CA 1
ATOM 818 C C . LYS A 1 99 ? 4.199 -3.713 -12.509 1.00 92.19 99 LYS A C 1
ATOM 820 O O . LYS A 1 99 ? 4.714 -2.724 -13.022 1.00 92.19 99 LYS A O 1
ATOM 825 N N . GLU A 1 100 ? 4.332 -4.936 -13.022 1.00 91.00 100 GLU A N 1
ATOM 826 C CA . GLU A 1 100 ? 5.086 -5.201 -14.258 1.00 91.00 100 GLU A CA 1
ATOM 827 C C . GLU A 1 100 ? 4.393 -4.636 -15.508 1.00 91.00 100 GLU A C 1
ATOM 829 O O . GLU A 1 100 ? 5.055 -4.222 -16.459 1.00 91.00 100 GLU A O 1
ATOM 834 N N . GLU A 1 101 ? 3.062 -4.577 -15.525 1.00 89.50 101 GLU A N 1
ATOM 835 C CA . GLU A 1 101 ? 2.299 -3.857 -16.547 1.00 89.50 101 GLU A CA 1
ATOM 836 C C . GLU A 1 101 ? 2.598 -2.352 -16.518 1.00 89.50 101 GLU A C 1
ATOM 838 O O . GLU A 1 101 ? 2.964 -1.785 -17.548 1.00 89.50 101 GLU A O 1
ATOM 843 N N . GLU A 1 102 ? 2.556 -1.715 -15.342 1.00 88.75 102 GLU A N 1
ATOM 844 C CA . GLU A 1 102 ? 2.889 -0.289 -15.204 1.00 88.75 102 GLU A CA 1
ATOM 845 C C . GLU A 1 102 ? 4.358 -0.001 -15.555 1.00 88.75 102 GLU A C 1
ATOM 847 O O . GLU A 1 102 ? 4.665 1.010 -16.195 1.00 88.75 102 GLU A O 1
ATOM 852 N N . ARG A 1 103 ? 5.275 -0.912 -15.202 1.00 88.31 103 ARG A N 1
ATOM 853 C CA . ARG A 1 103 ? 6.693 -0.812 -15.566 1.00 88.31 103 ARG A CA 1
ATOM 854 C C . ARG A 1 103 ? 6.894 -0.828 -17.077 1.00 88.31 103 ARG A C 1
ATOM 856 O O . ARG A 1 103 ? 7.574 0.058 -17.588 1.00 88.31 103 ARG A O 1
ATOM 863 N N . ARG A 1 104 ? 6.280 -1.784 -17.782 1.00 82.44 104 ARG A N 1
ATOM 864 C CA . ARG A 1 104 ? 6.337 -1.876 -19.252 1.00 82.44 104 ARG A CA 1
ATOM 865 C C . ARG A 1 104 ? 5.714 -0.657 -19.923 1.00 82.44 104 ARG A C 1
ATOM 867 O O . ARG A 1 104 ? 6.327 -0.080 -20.809 1.00 82.44 104 ARG A O 1
ATOM 874 N N . GLY A 1 105 ? 4.551 -0.210 -19.447 1.00 73.50 105 GLY A N 1
ATOM 875 C CA . GLY A 1 105 ? 3.869 0.966 -19.996 1.00 73.50 105 GLY A CA 1
ATOM 876 C C . GLY A 1 105 ? 4.630 2.285 -19.807 1.00 73.50 105 GLY A C 1
ATOM 877 O O . GLY A 1 105 ? 4.353 3.254 -20.511 1.00 73.50 105 GLY A O 1
ATOM 878 N N . THR A 1 106 ? 5.590 2.336 -18.878 1.00 68.75 106 THR A N 1
ATOM 879 C CA . THR A 1 106 ? 6.429 3.524 -18.652 1.00 68.75 106 THR A CA 1
ATOM 880 C C . THR A 1 106 ? 7.755 3.479 -19.422 1.00 68.75 106 THR A C 1
ATOM 882 O O . THR A 1 106 ? 8.441 4.498 -19.524 1.00 68.75 106 THR A O 1
ATOM 885 N N . ASP A 1 107 ? 8.122 2.328 -19.989 1.00 68.19 107 ASP A N 1
ATOM 886 C CA . ASP A 1 107 ? 9.312 2.185 -20.820 1.00 68.19 107 ASP A CA 1
ATOM 887 C C . ASP A 1 107 ? 8.993 2.551 -22.275 1.00 68.19 107 ASP A C 1
ATOM 889 O O . ASP A 1 107 ? 8.638 1.717 -23.107 1.00 68.19 107 ASP A O 1
ATOM 893 N N . THR A 1 108 ? 9.125 3.840 -22.589 1.00 62.06 108 THR A N 1
ATOM 894 C CA . THR A 1 108 ? 8.899 4.368 -23.940 1.00 62.06 108 THR A CA 1
ATOM 895 C C . THR A 1 108 ? 9.805 3.715 -24.992 1.00 62.06 108 THR A C 1
ATOM 897 O O . THR A 1 108 ? 9.449 3.702 -26.168 1.00 62.06 108 THR A O 1
ATOM 900 N N . TYR A 1 109 ? 10.972 3.187 -24.598 1.00 61.19 109 TYR A N 1
ATOM 901 C CA . TYR A 1 109 ? 11.881 2.504 -25.519 1.00 61.19 109 TYR A CA 1
ATOM 902 C C . TYR A 1 109 ? 11.422 1.077 -25.792 1.00 61.19 109 TYR A C 1
ATOM 904 O O . TYR A 1 109 ? 11.419 0.673 -26.950 1.00 61.19 109 TYR A O 1
ATOM 912 N N . GLN A 1 110 ? 10.996 0.336 -24.766 1.00 63.56 110 GLN A N 1
ATOM 913 C CA . GLN A 1 110 ? 10.453 -1.009 -24.957 1.00 63.56 110 GLN A CA 1
ATOM 914 C C . GLN A 1 110 ? 9.151 -0.976 -25.765 1.00 63.56 110 GLN A C 1
ATOM 916 O O . GLN A 1 110 ? 9.022 -1.740 -26.712 1.00 63.56 110 GLN A O 1
ATOM 921 N N . ALA A 1 111 ? 8.254 -0.024 -25.483 1.00 62.44 111 ALA A N 1
ATOM 922 C CA . ALA A 1 111 ? 7.048 0.187 -26.286 1.00 62.44 111 ALA A CA 1
ATOM 923 C C . ALA A 1 111 ? 7.376 0.468 -27.767 1.00 62.44 111 ALA A C 1
ATOM 925 O O . ALA A 1 111 ? 6.720 -0.054 -28.660 1.00 62.44 111 ALA A O 1
ATOM 926 N N . TRP A 1 112 ? 8.430 1.247 -28.041 1.00 67.12 112 TRP A N 1
ATOM 927 C CA . TRP A 1 112 ? 8.899 1.487 -29.409 1.00 67.12 112 TRP A CA 1
ATOM 928 C C . TRP A 1 112 ? 9.523 0.239 -30.057 1.00 67.12 112 TRP A C 1
ATOM 930 O O . TRP A 1 112 ? 9.305 0.010 -31.244 1.00 67.12 112 TRP A O 1
ATOM 940 N N . ILE A 1 113 ? 10.289 -0.565 -29.307 1.00 69.62 113 ILE A N 1
ATOM 941 C CA . ILE A 1 113 ? 10.873 -1.827 -29.797 1.00 69.62 113 ILE A CA 1
ATOM 942 C C . ILE A 1 113 ? 9.765 -2.821 -30.149 1.00 69.62 113 ILE A C 1
ATOM 944 O O . ILE A 1 113 ? 9.803 -3.383 -31.238 1.00 69.62 113 ILE A O 1
ATOM 948 N N . ASP A 1 114 ? 8.782 -3.010 -29.272 1.00 71.69 114 ASP A N 1
ATOM 949 C CA . ASP A 1 114 ? 7.665 -3.931 -29.502 1.00 71.69 114 ASP A CA 1
ATOM 950 C C . ASP A 1 114 ? 6.850 -3.485 -30.737 1.00 71.69 114 ASP A C 1
ATOM 952 O O . ASP A 1 114 ? 6.586 -4.286 -31.633 1.00 71.69 114 ASP A O 1
ATOM 956 N N . ASP A 1 115 ? 6.574 -2.181 -30.874 1.00 69.06 115 ASP A N 1
ATOM 957 C CA . ASP A 1 115 ? 5.846 -1.625 -32.025 1.00 69.06 115 ASP A CA 1
ATOM 958 C C . ASP A 1 115 ? 6.627 -1.703 -33.353 1.00 69.06 115 ASP A C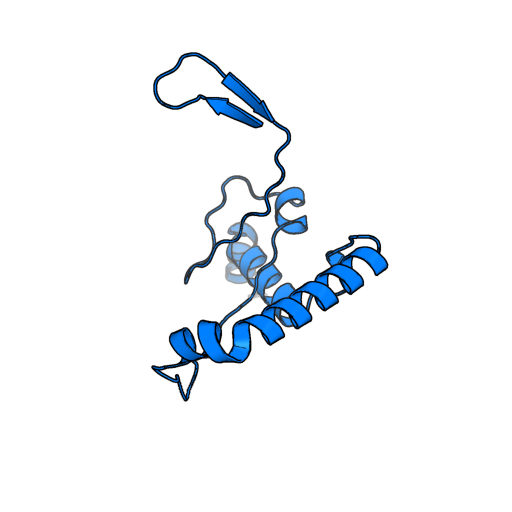 1
ATOM 960 O O . ASP A 1 115 ? 6.031 -1.852 -34.423 1.00 69.06 115 ASP A O 1
ATOM 964 N N . CYS A 1 116 ? 7.956 -1.550 -33.323 1.00 71.62 116 CYS A N 1
ATOM 965 C CA . CYS A 1 116 ? 8.774 -1.423 -34.537 1.00 71.62 116 CYS A CA 1
ATOM 966 C C . CYS A 1 116 ? 9.524 -2.701 -34.937 1.00 71.62 116 CYS A C 1
ATOM 968 O O . CYS A 1 116 ? 10.009 -2.774 -36.070 1.00 71.62 116 CYS A O 1
ATOM 970 N N . CYS A 1 117 ? 9.649 -3.688 -34.045 1.00 66.00 117 CYS A N 1
ATOM 971 C CA . CYS A 1 117 ? 10.492 -4.865 -34.261 1.00 66.00 117 CYS A CA 1
ATOM 972 C C . CYS A 1 117 ? 9.740 -6.208 -34.259 1.00 66.00 117 CYS A C 1
ATOM 974 O O . CYS A 1 117 ? 10.362 -7.209 -34.609 1.00 66.00 117 CYS A O 1
ATOM 976 N N . GLU A 1 118 ? 8.430 -6.270 -33.983 1.00 58.16 118 GLU A N 1
ATOM 977 C CA . GLU A 1 118 ? 7.622 -7.506 -34.123 1.00 58.16 118 GLU A CA 1
ATOM 978 C C . GLU A 1 118 ? 7.196 -7.819 -35.578 1.00 58.16 118 GLU A C 1
ATOM 980 O O . GLU A 1 118 ? 6.130 -8.370 -35.853 1.00 58.16 118 GLU A O 1
ATOM 985 N N . GLY A 1 119 ? 8.050 -7.486 -36.546 1.00 57.12 119 GLY A N 1
ATOM 986 C CA . GLY A 1 119 ? 7.772 -7.637 -37.972 1.00 57.12 119 GLY A CA 1
ATOM 987 C C . GLY A 1 119 ? 8.953 -8.143 -38.790 1.00 57.12 119 GLY A C 1
ATOM 988 O O . GLY A 1 119 ? 9.212 -7.546 -39.829 1.00 57.12 119 GLY A O 1
ATOM 989 N N . TRP A 1 120 ? 9.652 -9.197 -38.345 1.00 39.59 120 TRP A N 1
ATOM 990 C CA . TRP A 1 120 ? 10.569 -10.008 -39.169 1.00 39.59 120 TRP A CA 1
ATOM 991 C C . TRP A 1 120 ? 10.590 -11.472 -38.724 1.00 39.59 120 TRP A C 1
ATOM 993 O O . TRP A 1 120 ? 10.806 -11.719 -37.518 1.00 39.59 120 TRP A O 1
#

Secondary structure (DSSP, 8-state):
-EEEPTTSS-EEE-----------SS----SS--HHHHTT-------S--TT--TTHHHHHHHTSHHHHHHHHHHHHHHHHHTTT-GGGS--HHHHHHHHHHHHHH-HHHHHHHHHHS--